Protein AF-A0A0R3WXS2-F1 (afdb_monomer_lite)

Secondary structure (DSSP, 8-state):
--GGG-TTEEEEEETTEEEEEEGGG--PPP-TTEETT--HHHHHHHHS-B-TTT-SBSSPTT-EEEEE--SSSS-EEEEE-

Foldseek 3Di:
DPPPPDPQWDFDDDPRDTDIDGPVVDDDDDDPQEDAPADPVNQVCQQQPADPVPRHGPHDFQDWHWYFDPPPDGDIDIDGD

Sequence (81 aa):
LSVEDDPNWYLAEQDGRKGLVPCNYISFRPNPWYMQACPRNTAEECLLETDPCTGLPVQPDGAFVVRRSESNGPGFSLSVK

Radius of gyration: 18.09 Å; chains: 1; bounding box: 47×23×45 Å

Organism: Hydatigena taeniaeformis (NCBI:txid6205)

InterPro domains:
  IPR000980 SH2 domain [PF00017] (33-81)
  IPR000980 SH2 domain [PS50001] (33-81)
  IPR036860 SH2 domain superfamily [G3DSA:3.30.505.10] (35-81)
  IPR036860 SH2 domain superfamily [SSF55550] (2-81)
  IPR043539 Grb2-like [PTHR46037] (1-81)

pLDDT: mean 88.46, std 10.39, range [49.12, 97.12]

Structure (mmCIF, N/CA/C/O backbone):
data_AF-A0A0R3WXS2-F1
#
_entry.id   AF-A0A0R3WXS2-F1
#
loop_
_atom_site.group_PDB
_atom_site.id
_atom_site.type_symbol
_atom_site.label_atom_id
_atom_site.label_alt_id
_atom_site.label_comp_id
_atom_site.label_asym_id
_atom_site.label_entity_id
_atom_site.label_seq_id
_atom_site.pdbx_PDB_ins_code
_atom_site.Cartn_x
_atom_site.Cartn_y
_atom_site.Cartn_z
_atom_site.occupancy
_atom_site.B_iso_or_equiv
_atom_site.auth_seq_id
_atom_site.auth_comp_id
_atom_site.auth_asym_id
_atom_site.auth_atom_id
_atom_site.pdbx_PDB_model_num
ATOM 1 N N . LEU A 1 1 ? 25.860 10.700 -18.111 1.00 49.12 1 LEU A N 1
ATOM 2 C CA . LEU A 1 1 ? 24.596 10.533 -17.369 1.00 49.12 1 LEU A CA 1
ATOM 3 C C . LEU A 1 1 ? 23.754 9.598 -18.207 1.00 49.12 1 LEU A C 1
ATOM 5 O O . LEU A 1 1 ? 23.439 9.961 -19.335 1.00 49.12 1 LEU A O 1
ATOM 9 N N . SER A 1 2 ? 23.573 8.358 -17.757 1.00 55.88 2 SER A N 1
ATOM 10 C CA . SER A 1 2 ? 22.690 7.435 -18.464 1.00 55.88 2 SER A CA 1
ATOM 11 C C . SER A 1 2 ? 21.253 7.939 -18.279 1.00 55.88 2 SER A C 1
ATOM 13 O O . SER A 1 2 ? 20.935 8.528 -17.250 1.00 55.88 2 SER A O 1
ATOM 15 N N . VAL A 1 3 ? 20.391 7.760 -19.277 1.00 60.19 3 VAL A N 1
ATOM 16 C CA . VAL A 1 3 ? 18.954 8.077 -19.146 1.00 60.19 3 VAL A CA 1
ATOM 17 C C . VAL A 1 3 ? 18.267 7.231 -18.068 1.00 60.19 3 VAL A C 1
ATOM 19 O O . VAL A 1 3 ? 17.199 7.600 -17.598 1.00 60.19 3 VAL A O 1
ATOM 22 N N . GLU A 1 4 ? 18.891 6.126 -17.654 1.00 58.97 4 GLU A N 1
ATOM 23 C CA . GLU A 1 4 ? 18.433 5.267 -16.558 1.00 58.97 4 GLU A CA 1
ATOM 24 C C . GLU A 1 4 ? 18.696 5.888 -15.173 1.00 58.97 4 GLU A C 1
ATOM 26 O O . GLU A 1 4 ? 18.015 5.539 -14.214 1.00 58.97 4 GLU A O 1
ATOM 31 N N . ASP A 1 5 ? 19.626 6.847 -15.078 1.00 66.31 5 ASP A N 1
ATOM 32 C CA . ASP A 1 5 ? 19.938 7.598 -13.854 1.00 66.31 5 ASP A CA 1
ATOM 33 C C . ASP A 1 5 ? 19.180 8.940 -13.758 1.00 66.31 5 ASP A C 1
ATOM 35 O O . ASP A 1 5 ? 19.387 9.698 -12.807 1.00 66.31 5 ASP A O 1
ATOM 39 N N . ASP A 1 6 ? 18.338 9.286 -14.743 1.00 79.50 6 ASP A N 1
ATOM 40 C CA . ASP A 1 6 ? 17.561 10.530 -14.720 1.00 79.50 6 ASP A CA 1
ATOM 41 C C . ASP A 1 6 ? 16.304 10.363 -13.840 1.00 79.50 6 ASP A C 1
ATOM 43 O O . ASP A 1 6 ? 15.398 9.609 -14.203 1.00 79.50 6 ASP A O 1
ATOM 47 N N . PRO A 1 7 ? 16.182 11.089 -12.709 1.00 79.25 7 PRO A N 1
ATOM 48 C CA . PRO A 1 7 ? 15.040 10.967 -11.799 1.00 79.25 7 PRO A CA 1
ATOM 49 C C . PRO A 1 7 ? 13.703 11.417 -12.413 1.00 79.25 7 PRO A C 1
ATOM 51 O O . PRO A 1 7 ? 12.652 11.218 -11.800 1.00 79.25 7 PRO A O 1
ATOM 54 N N . ASN A 1 8 ? 13.718 12.034 -13.600 1.00 88.31 8 ASN A N 1
ATOM 55 C CA . ASN A 1 8 ? 12.521 12.452 -14.327 1.00 88.31 8 ASN A CA 1
ATOM 56 C C . ASN A 1 8 ? 11.911 11.347 -15.203 1.00 88.31 8 ASN A C 1
ATOM 58 O O . ASN A 1 8 ? 10.863 11.587 -15.812 1.00 88.31 8 ASN A O 1
ATOM 62 N N . TRP A 1 9 ? 12.514 10.155 -15.254 1.00 89.75 9 TRP A N 1
ATOM 63 C CA . TRP A 1 9 ? 12.011 9.015 -16.019 1.00 89.75 9 TRP A CA 1
ATOM 64 C C . TRP A 1 9 ? 11.856 7.756 -15.163 1.00 89.75 9 TRP A C 1
ATOM 66 O O . TRP A 1 9 ? 12.684 7.444 -14.312 1.00 89.75 9 TRP A O 1
ATOM 76 N N . TYR A 1 10 ? 10.801 6.989 -15.435 1.00 87.50 10 TYR A N 1
ATOM 77 C CA . TYR A 1 10 ? 10.595 5.656 -14.874 1.00 87.50 10 TYR A CA 1
ATOM 78 C C . TYR A 1 10 ? 10.656 4.595 -15.965 1.00 87.50 10 TYR A C 1
ATOM 80 O O . TYR A 1 10 ? 10.126 4.798 -17.055 1.00 87.50 10 TYR A O 1
ATOM 88 N N . LEU A 1 11 ? 11.220 3.428 -15.651 1.00 90.19 11 LEU A N 1
ATOM 89 C CA . LEU A 1 11 ? 11.049 2.229 -16.467 1.00 90.19 11 LEU A CA 1
ATOM 90 C C . LEU A 1 11 ? 9.678 1.608 -16.165 1.00 90.19 11 LEU A C 1
ATOM 92 O O . LEU A 1 11 ? 9.436 1.148 -15.050 1.00 90.19 11 LEU A O 1
ATOM 96 N N . ALA A 1 12 ? 8.785 1.597 -17.153 1.00 90.56 12 ALA A N 1
ATOM 97 C CA . ALA A 1 12 ? 7.432 1.061 -17.039 1.00 90.56 12 ALA A CA 1
ATOM 98 C C . ALA A 1 12 ? 7.215 -0.144 -17.966 1.00 90.56 12 ALA A C 1
ATOM 100 O O . ALA A 1 12 ? 7.891 -0.301 -18.985 1.00 90.56 12 ALA A O 1
ATOM 101 N N . GLU A 1 13 ? 6.238 -0.981 -17.614 1.00 93.75 13 GLU A N 1
ATOM 102 C CA . GLU A 1 13 ? 5.769 -2.107 -18.419 1.00 93.75 13 GLU A CA 1
ATOM 103 C C . GLU A 1 13 ? 4.242 -2.058 -18.553 1.00 93.75 13 GLU A C 1
ATOM 105 O O . GLU A 1 13 ? 3.537 -1.913 -17.555 1.00 93.75 13 GLU A O 1
ATOM 110 N N . GLN A 1 14 ? 3.730 -2.194 -19.779 1.00 92.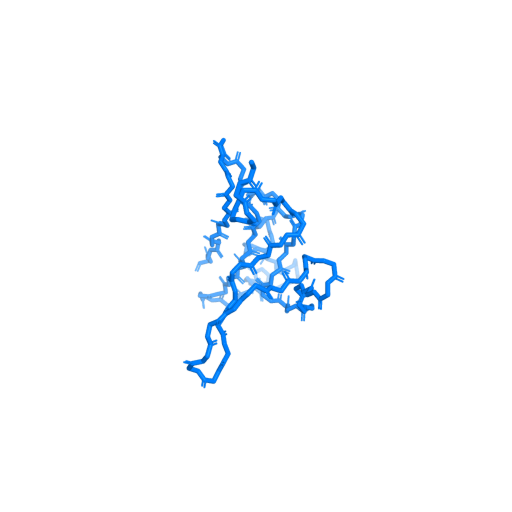38 14 GLN A N 1
ATOM 111 C CA . GLN A 1 14 ? 2.298 -2.311 -20.057 1.00 92.38 14 GLN A CA 1
ATOM 112 C C . GLN A 1 14 ? 2.075 -3.229 -21.265 1.00 92.38 14 GLN A C 1
ATOM 114 O O . GLN A 1 14 ? 2.760 -3.096 -22.279 1.00 92.38 14 GLN A O 1
ATOM 119 N N . ASP A 1 15 ? 1.129 -4.167 -21.158 1.00 94.94 15 ASP A N 1
ATOM 120 C CA . ASP A 1 15 ? 0.759 -5.100 -22.235 1.00 94.94 15 ASP A CA 1
ATOM 121 C C . ASP A 1 15 ? 1.973 -5.852 -22.832 1.00 94.94 15 ASP A C 1
ATOM 123 O O . ASP A 1 15 ? 2.087 -6.048 -24.044 1.00 94.94 15 ASP A O 1
ATOM 127 N N . GLY A 1 16 ? 2.928 -6.230 -21.970 1.00 94.81 16 GLY A N 1
ATOM 128 C CA . GLY A 1 16 ? 4.166 -6.928 -22.340 1.00 94.81 16 GLY A CA 1
ATOM 129 C C . GLY A 1 16 ? 5.236 -6.056 -23.012 1.00 94.81 16 GLY A C 1
ATOM 130 O O . GLY A 1 16 ? 6.253 -6.578 -23.469 1.00 94.81 16 GLY A O 1
ATOM 131 N N . ARG A 1 17 ? 5.037 -4.733 -23.092 1.00 95.19 17 ARG A N 1
ATOM 132 C CA . ARG A 1 17 ? 6.002 -3.775 -23.656 1.00 95.19 17 ARG A CA 1
ATOM 133 C C . ARG A 1 17 ? 6.664 -2.972 -22.546 1.00 95.19 17 ARG A C 1
ATOM 135 O O . ARG A 1 17 ? 5.976 -2.454 -21.673 1.00 95.19 17 ARG A O 1
ATOM 142 N N . LYS A 1 18 ? 7.989 -2.829 -22.619 1.00 94.94 18 LYS A N 1
ATOM 143 C CA . LYS A 1 18 ? 8.806 -2.064 -21.665 1.00 94.94 18 LYS A CA 1
ATOM 144 C C . LYS A 1 18 ? 9.342 -0.786 -22.300 1.00 94.94 18 LYS A C 1
ATOM 146 O O . LYS A 1 18 ? 9.705 -0.796 -23.475 1.00 94.94 18 LYS A O 1
ATOM 151 N N . GLY A 1 19 ? 9.426 0.291 -21.524 1.00 92.75 19 GLY A N 1
ATOM 152 C CA . GLY A 1 19 ? 9.990 1.560 -21.979 1.00 92.75 19 GLY A CA 1
ATOM 153 C C . GLY A 1 19 ? 10.061 2.613 -20.879 1.00 92.75 19 GLY A C 1
ATOM 154 O O . GLY A 1 19 ? 9.508 2.432 -19.795 1.00 92.75 19 GLY A O 1
ATOM 155 N N . LEU A 1 20 ? 10.756 3.714 -21.163 1.00 92.75 20 LEU A N 1
ATOM 156 C CA . LEU A 1 20 ? 10.827 4.855 -20.256 1.00 92.75 20 LEU A CA 1
ATOM 157 C C . LEU A 1 20 ? 9.581 5.735 -20.411 1.00 92.75 20 LEU A C 1
ATOM 159 O O . LEU A 1 20 ? 9.174 6.053 -21.530 1.00 92.75 20 LEU A O 1
ATOM 163 N N . VAL A 1 21 ? 9.001 6.155 -19.290 1.00 92.75 21 VAL A N 1
ATOM 164 C CA . VAL A 1 21 ? 7.892 7.116 -19.231 1.00 92.75 21 VAL A CA 1
ATOM 165 C C . VAL A 1 21 ? 8.278 8.307 -18.351 1.00 92.75 21 VAL A C 1
ATOM 167 O O . VAL A 1 21 ? 8.949 8.103 -17.336 1.00 92.75 21 VAL A O 1
ATOM 170 N N . PRO A 1 22 ? 7.877 9.545 -18.692 1.00 91.50 22 PRO A N 1
ATOM 171 C CA . PRO A 1 22 ? 8.151 10.695 -17.839 1.00 91.50 22 PRO A CA 1
ATOM 172 C C . PRO A 1 22 ? 7.447 10.547 -16.486 1.00 91.50 22 PRO A C 1
ATOM 174 O O . PRO A 1 22 ? 6.253 10.234 -16.433 1.00 91.50 22 PRO A O 1
ATOM 177 N N . CYS A 1 23 ? 8.149 10.828 -15.389 1.00 88.19 23 CYS A N 1
ATOM 178 C CA . CYS A 1 23 ? 7.611 10.695 -14.033 1.00 88.19 23 CYS A CA 1
ATOM 179 C C . CYS A 1 23 ? 6.348 11.540 -13.811 1.00 88.19 23 CYS A C 1
ATOM 181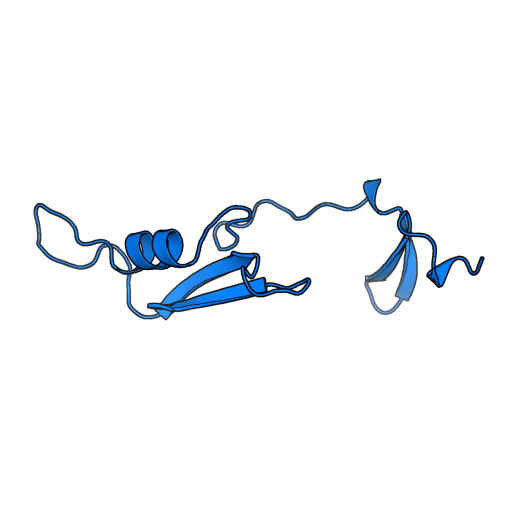 O O . CYS A 1 23 ? 5.443 11.126 -13.095 1.00 88.19 23 CYS A O 1
ATOM 183 N N . ASN A 1 24 ? 6.256 12.708 -14.453 1.00 89.12 24 ASN A N 1
ATOM 184 C CA . ASN A 1 24 ? 5.114 13.621 -14.352 1.00 89.12 24 ASN A CA 1
ATOM 185 C C . ASN A 1 24 ? 3.905 13.228 -15.222 1.00 89.12 24 ASN A C 1
ATOM 187 O O . ASN A 1 24 ? 2.883 13.908 -15.166 1.00 89.12 24 ASN A O 1
ATOM 191 N N . TYR A 1 25 ? 4.004 12.162 -16.021 1.00 89.00 25 TYR A N 1
ATOM 192 C CA . TYR A 1 25 ? 2.909 11.648 -16.855 1.00 89.00 25 TYR A CA 1
ATOM 193 C C . TYR A 1 25 ? 2.196 10.448 -16.220 1.00 89.00 25 TYR A C 1
ATOM 195 O O . TYR A 1 25 ? 1.200 9.967 -16.761 1.00 89.00 25 TYR A O 1
ATOM 203 N N . ILE A 1 26 ? 2.670 9.981 -15.063 1.00 86.50 26 ILE A N 1
ATOM 204 C CA . ILE A 1 26 ? 2.030 8.919 -14.291 1.00 86.50 26 ILE A CA 1
ATOM 205 C C . ILE A 1 26 ? 1.682 9.422 -12.891 1.00 86.50 26 ILE A C 1
ATOM 207 O O . ILE A 1 26 ? 2.377 10.247 -12.305 1.00 86.50 26 ILE A O 1
ATOM 211 N N . SER A 1 27 ? 0.586 8.922 -12.336 1.00 82.12 27 SER A N 1
ATOM 212 C CA . SER A 1 27 ? 0.203 9.202 -10.955 1.00 82.12 27 SER A CA 1
ATOM 213 C C . SER A 1 27 ? -0.435 7.971 -10.332 1.00 82.12 27 SER A C 1
ATOM 215 O O . SER A 1 27 ? -1.025 7.134 -11.022 1.00 82.12 27 SER A O 1
ATOM 217 N N . PHE A 1 28 ? -0.311 7.855 -9.012 1.00 78.12 28 PHE A N 1
ATOM 218 C CA . PHE A 1 28 ? -1.071 6.862 -8.271 1.00 78.12 28 PHE A CA 1
ATOM 219 C C . PHE A 1 28 ? -2.547 7.245 -8.324 1.00 78.12 28 PHE A C 1
ATOM 221 O O . PHE A 1 28 ? -2.919 8.360 -7.955 1.00 78.12 28 PHE A O 1
ATOM 228 N N . ARG A 1 29 ? -3.402 6.322 -8.769 1.00 81.31 29 ARG A N 1
ATOM 229 C CA . ARG A 1 29 ? -4.846 6.540 -8.668 1.00 81.31 29 ARG A CA 1
ATOM 230 C C . ARG A 1 29 ? -5.254 6.583 -7.191 1.00 81.31 29 ARG A C 1
ATOM 232 O O . ARG A 1 29 ? -4.646 5.873 -6.382 1.00 81.31 29 ARG A O 1
ATOM 239 N N . PRO A 1 30 ? -6.282 7.370 -6.832 1.00 80.75 30 PRO A N 1
ATOM 240 C CA . PRO A 1 30 ? -6.873 7.272 -5.508 1.00 80.75 30 PRO A CA 1
ATOM 241 C C . PRO A 1 30 ? -7.396 5.846 -5.329 1.00 80.75 30 PRO A C 1
ATOM 243 O O . PRO A 1 30 ? -8.211 5.367 -6.116 1.00 80.75 30 PRO A O 1
ATOM 246 N N . ASN A 1 31 ? -6.874 5.155 -4.322 1.00 83.88 31 ASN A N 1
ATOM 247 C CA . ASN A 1 31 ? -7.266 3.800 -3.978 1.00 83.88 31 ASN A CA 1
ATOM 248 C C . ASN A 1 31 ? -7.718 3.798 -2.515 1.00 83.88 31 ASN A C 1
ATOM 250 O O . ASN A 1 31 ? -6.967 4.294 -1.676 1.00 83.88 31 ASN A O 1
ATOM 254 N N . PRO A 1 32 ? -8.887 3.226 -2.178 1.00 85.38 32 PRO A N 1
ATOM 255 C CA . PRO A 1 32 ? -9.397 3.242 -0.804 1.00 85.38 32 PRO A CA 1
ATOM 256 C C . PRO A 1 32 ? -8.494 2.474 0.173 1.00 85.38 32 PRO A C 1
ATOM 258 O O . PRO A 1 32 ? -8.493 2.751 1.364 1.00 85.38 32 PRO A O 1
ATOM 261 N N . TRP A 1 33 ? -7.692 1.538 -0.340 1.00 89.81 33 TRP A N 1
ATOM 262 C CA . TRP A 1 33 ? -6.735 0.745 0.428 1.00 89.81 33 TRP A CA 1
ATOM 263 C C . TRP A 1 33 ? -5.355 1.410 0.574 1.00 89.81 33 TRP A C 1
ATOM 265 O O . TRP A 1 33 ? -4.497 0.852 1.256 1.00 89.81 33 TRP A O 1
ATOM 275 N N . TYR A 1 34 ? -5.106 2.564 -0.062 1.00 89.75 34 TYR A N 1
ATOM 276 C CA . TYR A 1 34 ? -3.826 3.273 0.018 1.00 89.75 34 TYR A CA 1
ATOM 277 C C . TYR A 1 34 ? -3.960 4.596 0.774 1.00 89.75 34 TYR A C 1
ATOM 279 O O . TYR A 1 34 ? -4.622 5.523 0.311 1.00 89.75 34 TYR A O 1
ATOM 287 N N . MET A 1 35 ? -3.250 4.717 1.897 1.00 87.06 35 MET A N 1
ATOM 288 C CA . MET A 1 35 ? -3.132 5.968 2.644 1.00 87.06 35 MET A CA 1
ATOM 289 C C . MET A 1 35 ? -1.701 6.516 2.565 1.00 87.06 35 MET A C 1
ATOM 291 O O . MET A 1 35 ? -0.783 6.055 3.247 1.00 87.06 35 MET A O 1
ATOM 295 N N . GLN A 1 36 ? -1.509 7.536 1.725 1.00 79.50 36 GLN A N 1
ATOM 296 C CA . GLN A 1 36 ? -0.189 8.084 1.384 1.00 79.50 36 GLN A CA 1
ATOM 297 C C . GLN A 1 36 ? 0.572 8.688 2.575 1.00 79.50 36 GLN A C 1
ATOM 299 O O . GLN A 1 36 ? 1.795 8.564 2.640 1.00 79.50 36 GLN A O 1
ATOM 304 N N . ALA A 1 37 ? -0.138 9.326 3.506 1.00 80.81 37 ALA A N 1
ATOM 305 C CA . ALA A 1 37 ? 0.423 10.017 4.667 1.00 80.81 37 ALA A CA 1
ATOM 306 C C . ALA A 1 37 ? -0.102 9.417 5.981 1.00 80.81 37 ALA A C 1
ATOM 308 O O . ALA A 1 37 ? -0.565 10.137 6.858 1.00 80.81 37 ALA A O 1
ATOM 309 N N . CYS A 1 38 ? -0.084 8.087 6.088 1.00 89.69 38 CYS A N 1
ATOM 310 C CA . CYS A 1 38 ? -0.549 7.365 7.270 1.00 89.69 38 CYS A CA 1
ATOM 311 C C . CYS A 1 38 ? 0.640 6.781 8.057 1.00 89.69 38 CYS A C 1
ATOM 313 O O . CYS A 1 38 ? 1.284 5.841 7.574 1.00 89.69 38 CYS A O 1
ATOM 315 N N . PRO A 1 39 ? 0.953 7.331 9.246 1.00 92.69 39 PRO A N 1
ATOM 316 C CA . PRO A 1 39 ? 1.881 6.733 10.203 1.00 92.69 39 PRO A CA 1
ATOM 317 C C . PRO A 1 39 ? 1.407 5.364 10.692 1.00 92.69 39 PRO A C 1
ATOM 319 O O . PRO A 1 39 ? 0.219 5.040 10.627 1.00 92.69 39 PRO A O 1
ATOM 322 N N . ARG A 1 40 ? 2.322 4.569 11.256 1.00 93.44 40 ARG A N 1
ATOM 323 C CA . ARG A 1 40 ? 2.006 3.257 11.838 1.00 93.44 40 ARG A CA 1
ATOM 324 C C . ARG A 1 40 ? 0.899 3.351 12.879 1.00 93.44 40 ARG A C 1
ATOM 326 O O . ARG A 1 40 ? -0.052 2.585 12.790 1.00 93.44 40 ARG A O 1
ATOM 333 N N . ASN A 1 41 ? 1.021 4.288 13.814 1.00 95.06 41 ASN A N 1
ATOM 334 C CA . ASN A 1 41 ? 0.075 4.422 14.920 1.00 95.06 41 ASN A CA 1
ATOM 335 C C . ASN A 1 41 ? -1.317 4.812 14.415 1.00 95.06 41 ASN A C 1
ATOM 337 O O . ASN A 1 41 ? -2.302 4.228 14.838 1.00 95.06 41 ASN A O 1
ATOM 341 N N . THR A 1 42 ? -1.402 5.718 13.437 1.00 95.25 42 THR A N 1
ATOM 342 C CA . THR A 1 42 ? -2.683 6.089 12.821 1.00 95.25 42 THR A CA 1
ATOM 343 C C . THR A 1 42 ? -3.330 4.903 12.104 1.00 95.25 42 THR A C 1
ATOM 345 O O . THR A 1 42 ? -4.537 4.714 12.197 1.00 95.25 42 THR A O 1
ATOM 348 N N . ALA A 1 43 ? -2.544 4.072 11.407 1.00 95.50 43 ALA A N 1
ATOM 349 C CA . ALA A 1 43 ? -3.074 2.856 10.789 1.00 95.50 43 ALA A CA 1
ATOM 350 C C . ALA A 1 43 ? -3.620 1.876 11.839 1.00 95.50 43 ALA A C 1
ATOM 352 O O . ALA A 1 43 ? -4.656 1.260 11.615 1.00 95.50 43 ALA A O 1
ATOM 353 N N . GLU A 1 44 ? -2.924 1.735 12.966 1.00 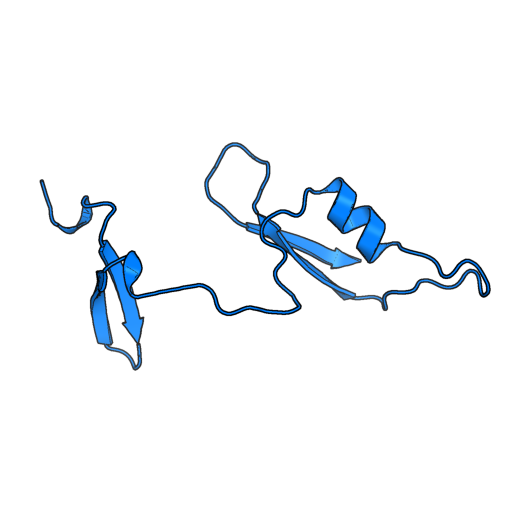95.81 44 GLU A N 1
ATOM 354 C CA . GLU A 1 44 ? -3.332 0.883 14.084 1.00 95.81 44 GLU A CA 1
ATOM 355 C C . GLU A 1 44 ? -4.627 1.385 14.738 1.00 95.81 44 GLU A C 1
ATOM 357 O O . GLU A 1 44 ? -5.563 0.606 14.887 1.00 95.81 44 GLU A O 1
ATOM 362 N N . GLU A 1 45 ? -4.728 2.686 15.023 1.00 95.69 45 GLU A N 1
ATOM 363 C CA . GLU A 1 45 ? -5.939 3.324 15.558 1.00 95.69 45 GLU A CA 1
ATOM 364 C C . GLU A 1 45 ? -7.152 3.113 14.642 1.00 95.69 45 GLU A C 1
ATOM 366 O O . GLU A 1 45 ? -8.212 2.714 15.116 1.00 95.69 45 GLU A O 1
ATOM 371 N N . CYS A 1 46 ? -7.001 3.316 13.328 1.00 93.88 46 CYS A N 1
ATOM 372 C CA . CYS A 1 46 ? -8.096 3.122 12.374 1.00 93.88 46 CYS A CA 1
ATOM 373 C C . CYS A 1 46 ? -8.504 1.649 12.213 1.00 93.88 46 CYS A C 1
ATOM 375 O O . CYS A 1 46 ? -9.682 1.349 12.029 1.00 93.88 46 CYS A O 1
ATOM 377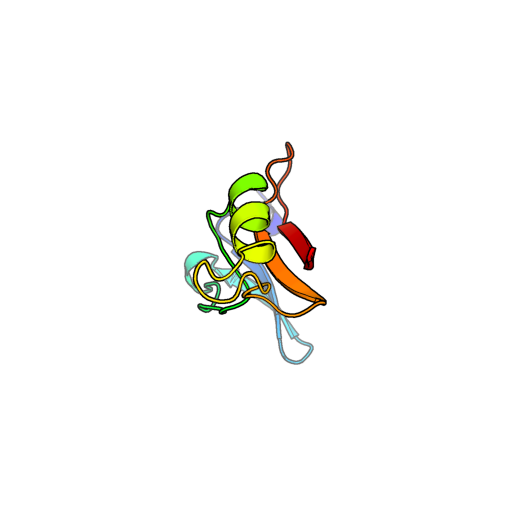 N N . LEU A 1 47 ? -7.542 0.719 12.228 1.00 96.19 47 LEU A N 1
ATOM 378 C CA . LEU A 1 47 ? -7.823 -0.709 12.048 1.00 96.19 47 LEU A CA 1
ATOM 379 C C . LE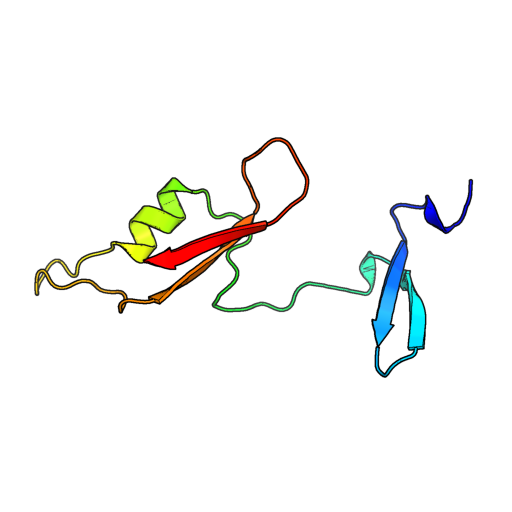U A 1 47 ? -8.433 -1.343 13.301 1.00 96.19 47 LEU A C 1
ATOM 381 O O . LEU A 1 47 ? -9.248 -2.256 13.187 1.00 96.19 47 LEU A O 1
ATOM 385 N N . LEU A 1 48 ? -8.059 -0.859 14.485 1.00 96.69 48 LEU A N 1
ATOM 386 C CA . LEU A 1 48 ? -8.546 -1.355 15.772 1.00 96.69 48 LEU A CA 1
ATOM 387 C C . LEU A 1 48 ? -9.700 -0.523 16.346 1.00 96.69 48 LEU A C 1
ATOM 389 O O . LEU A 1 48 ? -10.115 -0.771 17.478 1.00 96.69 48 LEU A O 1
ATOM 393 N N . GLU A 1 49 ? -10.227 0.434 15.577 1.00 96.62 49 GLU A N 1
ATOM 394 C CA . GLU A 1 49 ? -11.341 1.287 15.984 1.00 96.62 49 GLU A CA 1
ATOM 395 C C . GLU A 1 49 ? -12.533 0.443 16.457 1.00 96.62 49 GLU A C 1
ATOM 397 O O . GLU A 1 49 ? -12.943 -0.524 15.806 1.00 96.62 49 GLU A O 1
ATOM 402 N N . THR A 1 50 ? -13.095 0.820 17.603 1.00 97.12 50 THR A N 1
ATOM 403 C CA . THR A 1 50 ? -14.305 0.232 18.179 1.00 97.12 50 THR A CA 1
ATOM 404 C C . THR A 1 50 ? -15.437 1.242 18.158 1.00 97.12 50 THR A C 1
ATOM 406 O O . THR A 1 50 ? -15.268 2.409 18.505 1.00 97.12 50 THR A O 1
ATOM 409 N N . ASP A 1 51 ? -16.617 0.777 17.763 1.00 95.88 51 ASP A N 1
ATOM 410 C CA . ASP A 1 51 ? -17.823 1.587 17.776 1.00 95.88 51 ASP A CA 1
ATOM 411 C C . ASP A 1 51 ? -18.211 1.879 19.243 1.00 95.88 51 ASP A C 1
ATOM 413 O O . ASP A 1 51 ? -18.407 0.944 20.027 1.00 95.88 51 ASP A O 1
ATOM 417 N N . PRO A 1 52 ? -18.329 3.156 19.652 1.00 95.38 52 PRO A N 1
ATOM 418 C CA . PRO A 1 52 ? -18.536 3.525 21.053 1.00 95.38 52 PRO A CA 1
ATOM 419 C C . PRO A 1 52 ? -19.929 3.167 21.589 1.00 95.38 52 PRO A C 1
ATOM 421 O O . PRO A 1 52 ? -20.126 3.131 22.803 1.00 95.38 52 PRO A O 1
ATOM 424 N N . CYS A 1 53 ? -20.902 2.909 20.713 1.00 96.62 53 CYS A N 1
ATOM 425 C CA . CYS A 1 53 ? -22.266 2.549 21.091 1.00 96.62 53 CYS A CA 1
ATOM 426 C C . CYS A 1 53 ? -22.427 1.034 21.267 1.00 96.62 53 CYS A C 1
ATOM 428 O O . CYS A 1 53 ? -23.176 0.589 22.135 1.00 96.62 53 CYS A O 1
ATOM 430 N N . THR A 1 54 ? -21.748 0.241 20.436 1.00 96.81 54 THR A N 1
ATOM 431 C CA . THR A 1 54 ? -21.885 -1.224 20.402 1.00 96.81 54 THR A CA 1
ATOM 432 C C . THR A 1 54 ? -20.720 -1.956 21.066 1.00 96.81 54 THR A C 1
ATOM 434 O O . THR A 1 54 ? -20.863 -3.123 21.426 1.00 96.81 54 THR A O 1
ATOM 437 N N . GLY A 1 55 ? -19.569 -1.295 21.229 1.00 96.06 55 GLY A N 1
ATOM 438 C CA . GLY A 1 55 ? -18.323 -1.893 21.712 1.00 96.06 55 GLY A CA 1
ATOM 439 C C . GLY A 1 55 ? -17.693 -2.890 20.734 1.00 96.06 55 GLY A C 1
ATOM 440 O O . GLY A 1 55 ? -16.706 -3.540 21.077 1.00 96.06 55 GLY A O 1
ATOM 441 N N . LEU A 1 56 ? -18.262 -3.042 19.535 1.00 96.06 56 LEU A N 1
ATOM 442 C CA . LEU A 1 56 ? -17.766 -3.955 18.516 1.00 96.06 56 LEU A CA 1
ATOM 443 C C . LEU A 1 56 ? -16.709 -3.266 17.650 1.00 96.06 56 LEU A C 1
ATOM 445 O O . LEU A 1 56 ? -16.758 -2.047 17.474 1.00 96.06 56 LEU A O 1
ATOM 449 N N . PRO A 1 57 ? -15.754 -4.017 17.082 1.00 96.81 57 PRO A N 1
ATOM 450 C CA . PRO A 1 57 ? -14.812 -3.433 16.145 1.00 96.81 57 PRO A CA 1
ATOM 451 C C . PRO A 1 57 ? -15.519 -2.871 14.907 1.00 96.81 57 PRO A C 1
ATOM 453 O O . PRO A 1 57 ? -16.378 -3.537 14.330 1.00 96.81 57 PRO A O 1
ATOM 456 N N . VAL A 1 58 ? -15.115 -1.676 14.476 1.00 96.75 58 VAL A N 1
ATOM 457 C CA . VAL A 1 58 ? -15.614 -1.023 13.257 1.00 96.75 58 VAL A CA 1
ATOM 458 C C . VAL A 1 58 ? -15.146 -1.781 12.019 1.00 96.75 58 VAL A C 1
ATOM 460 O O . VAL A 1 58 ? -15.920 -2.012 11.091 1.00 96.75 58 VAL A O 1
ATOM 463 N N . GLN A 1 59 ? -13.878 -2.194 12.011 1.00 95.81 59 GLN A N 1
ATOM 464 C CA . GLN A 1 59 ? -13.284 -2.914 10.889 1.00 95.81 59 GLN A CA 1
ATOM 465 C C . GLN A 1 59 ? -13.426 -4.434 11.056 1.00 95.81 59 GLN A C 1
ATOM 467 O O . GLN A 1 59 ? -13.239 -4.945 12.164 1.00 95.81 59 GLN A O 1
ATOM 472 N N . PRO A 1 60 ? -13.703 -5.195 9.984 1.00 96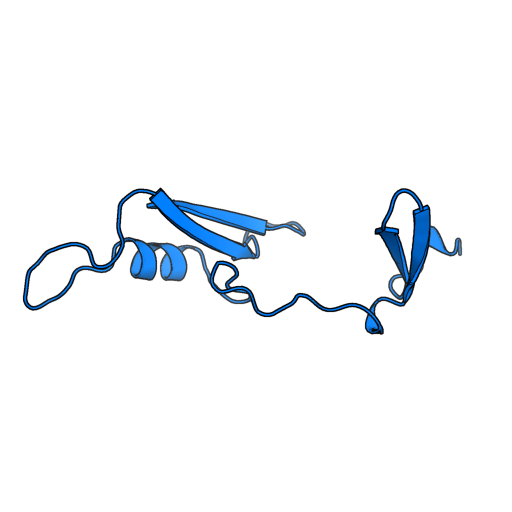.06 60 PRO A N 1
ATOM 473 C CA . PRO A 1 60 ? -13.693 -6.657 10.023 1.00 96.06 60 PRO A CA 1
ATOM 474 C C . PRO A 1 60 ? -12.265 -7.218 10.110 1.00 96.06 60 PRO A C 1
ATOM 476 O O . PRO A 1 60 ? -11.296 -6.535 9.776 1.00 96.06 60 PRO A O 1
ATOM 479 N N . ASP A 1 61 ? -12.131 -8.479 10.517 1.00 96.56 61 ASP A N 1
ATOM 480 C CA . ASP A 1 61 ? -10.840 -9.179 10.494 1.00 96.56 61 ASP A CA 1
ATOM 481 C C . ASP A 1 61 ? -10.303 -9.285 9.059 1.00 96.56 61 ASP A C 1
ATOM 483 O O . ASP A 1 61 ? -11.058 -9.512 8.108 1.00 96.56 61 ASP A O 1
ATOM 487 N N . GLY A 1 62 ? -8.992 -9.088 8.894 1.00 95.12 62 GLY A N 1
ATOM 488 C CA . GLY A 1 62 ? -8.366 -8.997 7.575 1.00 95.12 62 GLY A CA 1
ATOM 489 C C . GLY A 1 62 ? -8.529 -7.638 6.886 1.00 95.12 62 GLY A C 1
ATOM 490 O O . GLY A 1 62 ? -8.052 -7.476 5.760 1.00 95.12 62 GLY A O 1
ATOM 491 N N . ALA A 1 63 ? -9.153 -6.645 7.534 1.00 96.38 63 ALA A N 1
ATOM 492 C CA . ALA A 1 63 ? -9.065 -5.257 7.090 1.00 96.38 63 ALA A CA 1
ATOM 493 C C . ALA A 1 63 ? -7.598 -4.809 7.038 1.00 96.38 63 ALA A C 1
ATOM 495 O O . ALA A 1 63 ? -6.793 -5.152 7.908 1.00 96.38 63 ALA A O 1
ATOM 496 N N . PHE A 1 64 ? -7.241 -4.042 6.008 1.00 95.81 64 PHE A N 1
ATOM 497 C CA . PHE A 1 64 ? -5.861 -3.635 5.782 1.00 95.81 64 PHE A CA 1
ATOM 498 C C . PHE A 1 64 ? -5.749 -2.245 5.166 1.00 95.81 64 PHE A C 1
ATOM 500 O O . PHE A 1 64 ? -6.666 -1.746 4.514 1.00 95.81 64 PHE A O 1
ATOM 507 N N . VAL A 1 65 ? -4.564 -1.658 5.314 1.00 95.12 65 VAL A N 1
ATOM 508 C CA . VAL A 1 65 ? -4.153 -0.461 4.586 1.00 95.12 65 VAL A CA 1
ATOM 509 C C . VAL A 1 65 ? -2.700 -0.573 4.137 1.00 95.12 65 VAL A C 1
ATOM 511 O O . VAL A 1 65 ? -1.819 -1.013 4.880 1.00 95.12 65 VAL A O 1
ATOM 514 N N . VAL A 1 66 ? -2.439 -0.134 2.908 1.00 94.19 66 VAL A N 1
ATOM 515 C CA . VAL A 1 66 ? -1.095 0.120 2.392 1.00 94.19 66 VAL A CA 1
ATOM 516 C C . VAL A 1 66 ? -0.727 1.572 2.684 1.00 94.19 66 VAL A C 1
ATOM 518 O O . VAL A 1 66 ? -1.460 2.496 2.334 1.00 94.19 66 VAL A O 1
ATOM 521 N N . ARG A 1 67 ? 0.432 1.793 3.297 1.00 92.81 67 ARG A N 1
ATOM 522 C CA . ARG A 1 67 ? 0.931 3.121 3.685 1.00 92.81 67 ARG A CA 1
ATOM 523 C C . ARG A 1 67 ? 2.405 3.276 3.339 1.00 92.81 67 ARG A C 1
ATOM 525 O O . ARG A 1 67 ? 3.073 2.296 3.005 1.00 92.81 67 ARG A O 1
ATOM 532 N N . ARG A 1 68 ? 2.938 4.498 3.400 1.00 90.06 68 ARG A N 1
ATOM 533 C CA . ARG A 1 68 ? 4.392 4.688 3.277 1.00 90.06 68 ARG A CA 1
ATOM 534 C C . ARG A 1 68 ? 5.119 4.092 4.478 1.00 90.06 68 ARG A C 1
ATOM 536 O O . ARG A 1 68 ? 4.630 4.168 5.603 1.00 90.06 68 ARG A O 1
ATOM 543 N N . SER A 1 69 ? 6.274 3.489 4.211 1.00 87.94 69 SER A N 1
ATOM 544 C CA . SER A 1 69 ? 7.147 2.999 5.271 1.00 87.94 69 SER A CA 1
ATOM 545 C C . SER A 1 69 ? 7.781 4.168 6.021 1.00 87.94 69 SER A C 1
ATOM 547 O O . SER A 1 69 ? 8.212 5.142 5.407 1.00 87.94 69 SER A O 1
ATOM 549 N N . GLU A 1 70 ? 7.852 4.046 7.342 1.00 87.25 70 GLU A N 1
ATOM 550 C CA . GLU A 1 70 ? 8.554 4.988 8.226 1.00 87.25 70 GLU A CA 1
ATOM 551 C C . GLU A 1 70 ? 9.980 4.523 8.554 1.00 87.25 70 GLU A C 1
ATOM 553 O O . GLU A 1 70 ? 10.729 5.238 9.213 1.00 87.25 70 GLU A O 1
ATOM 558 N N . SER A 1 71 ? 10.377 3.326 8.107 1.00 80.25 71 SER A N 1
ATOM 559 C CA . SER A 1 71 ? 11.773 2.884 8.181 1.00 80.25 71 SER A CA 1
ATOM 560 C C . SER A 1 71 ? 12.657 3.693 7.220 1.00 80.25 71 SER A C 1
ATOM 562 O O . SER A 1 71 ? 12.163 4.227 6.229 1.00 80.25 71 SER A O 1
ATOM 564 N N . ASN A 1 72 ? 13.965 3.783 7.499 1.00 65.00 72 ASN A N 1
ATOM 565 C CA . ASN A 1 72 ? 14.955 4.552 6.721 1.00 65.00 72 ASN A CA 1
ATOM 566 C C . ASN A 1 72 ? 15.197 3.995 5.293 1.00 65.00 72 ASN A C 1
ATOM 568 O O . ASN A 1 72 ? 16.314 3.612 4.948 1.00 65.00 72 ASN A O 1
ATOM 572 N N . GLY A 1 73 ? 14.168 3.946 4.446 1.00 69.50 73 GLY A N 1
ATOM 573 C CA . GLY A 1 73 ? 14.263 3.528 3.053 1.00 69.50 73 GLY A CA 1
ATOM 574 C C . GLY A 1 73 ? 12.995 3.834 2.244 1.00 69.50 73 GLY A C 1
ATOM 575 O O . GLY A 1 73 ? 11.908 3.971 2.808 1.00 69.50 73 GLY A O 1
ATOM 576 N N . PRO A 1 74 ? 13.111 3.945 0.909 1.00 69.88 74 PRO A N 1
ATOM 577 C CA . PRO A 1 74 ? 11.953 4.060 0.034 1.00 69.88 74 PRO A CA 1
ATOM 578 C C . PRO A 1 74 ? 11.151 2.753 0.081 1.00 69.88 74 PRO A C 1
ATOM 580 O O . PRO A 1 74 ? 11.688 1.677 -0.173 1.00 69.88 74 PRO A O 1
ATOM 583 N N . GLY A 1 75 ? 9.862 2.826 0.410 1.00 84.69 75 GLY A N 1
ATOM 584 C CA . GLY A 1 75 ? 9.025 1.632 0.444 1.00 84.69 75 GLY A CA 1
ATOM 585 C C . GLY A 1 75 ? 7.620 1.848 0.985 1.00 84.69 75 GLY A C 1
ATOM 586 O O . GLY A 1 75 ? 7.245 2.932 1.444 1.00 84.69 75 GLY A O 1
ATOM 587 N N . PHE A 1 76 ? 6.848 0.768 0.936 1.00 90.62 76 PHE A N 1
ATOM 588 C CA . PHE A 1 76 ? 5.501 0.683 1.481 1.00 90.62 76 PHE A CA 1
ATOM 589 C C . PHE A 1 76 ? 5.475 -0.273 2.671 1.00 90.62 76 PHE A C 1
ATOM 591 O O . PHE A 1 76 ? 6.309 -1.167 2.795 1.00 90.62 76 PHE A O 1
ATOM 598 N N . SER A 1 77 ? 4.499 -0.081 3.545 1.00 93.25 77 SER A N 1
ATOM 599 C CA . SER A 1 77 ? 4.148 -1.002 4.621 1.00 93.25 77 SER A CA 1
ATOM 600 C C . SER A 1 77 ? 2.692 -1.423 4.460 1.00 93.25 77 SER A C 1
ATOM 602 O O . SER A 1 77 ? 1.857 -0.615 4.052 1.00 93.25 77 SER A O 1
ATOM 604 N N . LEU A 1 78 ? 2.397 -2.676 4.799 1.00 94.50 78 LEU A N 1
ATOM 605 C CA . LEU A 1 78 ? 1.040 -3.206 4.895 1.00 94.50 78 LEU A CA 1
ATOM 606 C C . LEU A 1 78 ? 0.688 -3.345 6.380 1.00 94.50 78 LEU A C 1
ATOM 608 O O . LEU A 1 78 ? 1.363 -4.077 7.103 1.00 94.50 78 LEU A O 1
ATOM 612 N N . SER A 1 79 ? -0.337 -2.628 6.829 1.00 95.88 79 SER A N 1
ATOM 613 C CA . SER A 1 79 ? -0.931 -2.807 8.157 1.00 95.88 79 SER A CA 1
ATOM 614 C C . SER A 1 79 ? -2.213 -3.623 8.009 1.00 95.88 79 SER A C 1
ATOM 616 O O . SER A 1 79 ? -3.016 -3.314 7.130 1.00 95.88 79 SER A O 1
ATOM 618 N N . VAL A 1 80 ? -2.396 -4.646 8.843 1.00 96.75 80 VAL A N 1
ATOM 619 C CA . VAL A 1 80 ? -3.544 -5.569 8.817 1.00 96.75 80 VAL A CA 1
ATOM 620 C C . VAL A 1 80 ? -4.076 -5.718 10.240 1.00 96.75 80 VAL A C 1
ATOM 622 O O . VAL A 1 80 ? -3.272 -5.720 11.175 1.00 96.75 80 VAL A O 1
ATOM 625 N N . LYS A 1 81 ? -5.399 -5.810 10.379 1.00 95.12 81 LYS A N 1
ATOM 626 C CA . LYS A 1 81 ? -6.078 -6.185 11.620 1.00 95.12 81 LYS A CA 1
ATOM 627 C C . LYS A 1 81 ? -6.014 -7.693 11.859 1.00 95.12 81 LYS A C 1
ATOM 629 O O . LYS A 1 81 ? -6.422 -8.439 10.937 1.00 95.12 81 LYS A O 1
#